Protein AF-A0A3D3FDH7-F1 (afdb_monomer_lite)

Sequence (112 aa):
YLWKNFKALFSSLFTLTNFHHVYFWIFLVIAVSISSHIALSSKDLEGMWDGFLVAFLAVFAIHFLVYEFGNHGIPEIMFYLQYGSFWILYLLSVSIMLSVIAWLISFVLSIF

Secondary structure (DSSP, 8-state):
-HHHHHHHHHHHHS-HHHHT-HHHHHHHHHHHHHHHHT---TTTSTTHHHHHHHHHHHHHHHHHHHHHHGGGS-HHHHHHHHHHHHHHHHHHHHHHHHHHHHHHHHHHHHH-

Radius of gyration: 18.18 Å; chains: 1; bounding box: 38×36×52 Å

Foldseek 3Di:
DVVVVLVVVVPVLPDPVLVPDPVSVVVVVVLVVVLVVPPQDPVSVVCVVVVVVVVVVVLVVVVVCCVVCVVPDDVPVNVVNVVVVVVVVVNVSSSVVVVVVVVVVVVVVVVD

Structure (mmCIF, N/CA/C/O backbone):
data_AF-A0A3D3FDH7-F1
#
_entry.id   AF-A0A3D3FDH7-F1
#
loop_
_atom_site.group_PDB
_atom_site.id
_atom_site.type_symbol
_atom_site.label_atom_id
_atom_site.label_alt_id
_atom_site.label_comp_id
_atom_site.label_asym_id
_atom_site.label_entity_id
_atom_site.label_seq_id
_atom_site.pdbx_PDB_ins_code
_atom_site.Cartn_x
_atom_site.Cartn_y
_atom_site.Cartn_z
_atom_site.occupancy
_atom_site.B_iso_or_equiv
_atom_site.auth_seq_id
_atom_site.auth_comp_id
_atom_site.auth_asym_id
_atom_site.auth_atom_id
_atom_site.pdbx_PDB_model_num
ATOM 1 N N . TYR A 1 1 ? -3.806 -14.247 -8.906 1.00 59.47 1 TYR A N 1
ATOM 2 C CA . TYR A 1 1 ? -2.367 -14.110 -8.589 1.00 59.47 1 TYR A CA 1
ATOM 3 C C . TYR A 1 1 ? -2.159 -13.276 -7.323 1.00 59.47 1 TYR A C 1
ATOM 5 O O . TYR A 1 1 ? -1.634 -13.795 -6.349 1.00 59.47 1 TYR A O 1
ATOM 13 N N . LEU A 1 2 ? -2.699 -12.052 -7.281 1.00 52.75 2 LEU A N 1
ATOM 14 C CA . LEU A 1 2 ? -2.667 -11.129 -6.132 1.00 52.75 2 LEU A CA 1
ATOM 15 C C . LEU A 1 2 ? -3.035 -11.746 -4.774 1.00 52.75 2 LEU A C 1
ATOM 17 O O . LEU A 1 2 ? -2.253 -11.650 -3.838 1.00 52.75 2 LEU A O 1
ATOM 21 N N . TRP A 1 3 ? -4.168 -12.447 -4.676 1.00 61.16 3 TRP A N 1
ATOM 22 C CA . TRP A 1 3 ? -4.614 -13.044 -3.408 1.00 61.16 3 TRP A CA 1
ATOM 23 C C . TRP A 1 3 ? -3.625 -14.064 -2.822 1.00 61.16 3 TRP A C 1
ATOM 25 O O . TRP A 1 3 ? -3.446 -14.144 -1.609 1.00 61.16 3 TRP A O 1
ATOM 35 N N . LYS A 1 4 ? -2.942 -14.832 -3.682 1.00 74.62 4 LYS A N 1
ATOM 36 C CA . LYS A 1 4 ? -1.919 -15.790 -3.240 1.00 74.62 4 LYS A CA 1
ATOM 37 C C . LYS A 1 4 ? -0.694 -15.068 -2.684 1.00 74.62 4 LYS A C 1
ATOM 39 O O . LYS A 1 4 ? -0.213 -15.456 -1.627 1.00 74.62 4 LYS A O 1
ATOM 44 N N . ASN A 1 5 ? -0.246 -14.009 -3.357 1.00 76.56 5 ASN A N 1
ATOM 45 C CA . ASN A 1 5 ? 0.881 -13.198 -2.896 1.00 76.56 5 ASN A CA 1
ATOM 46 C C . ASN A 1 5 ? 0.547 -12.489 -1.580 1.00 76.56 5 ASN A C 1
ATOM 48 O O . ASN A 1 5 ? 1.344 -12.511 -0.653 1.00 76.56 5 ASN A O 1
ATOM 52 N N . PHE A 1 6 ? -0.669 -11.958 -1.458 1.00 72.56 6 PHE A N 1
ATOM 53 C CA . PHE A 1 6 ? -1.146 -11.335 -0.228 1.00 72.56 6 PHE A CA 1
ATOM 54 C C . PHE A 1 6 ? -1.165 -12.318 0.949 1.00 72.56 6 PHE A C 1
ATOM 56 O O . PHE A 1 6 ? -0.604 -12.045 2.007 1.00 72.56 6 PHE A O 1
ATOM 63 N N . LYS A 1 7 ? -1.750 -13.506 0.746 1.00 79.06 7 LYS A N 1
ATOM 64 C CA . LYS A 1 7 ? -1.781 -14.558 1.768 1.00 79.06 7 LYS A CA 1
ATOM 65 C C . LYS A 1 7 ? -0.372 -15.010 2.159 1.00 79.06 7 LYS A C 1
ATOM 67 O O . LYS A 1 7 ? -0.118 -15.204 3.344 1.00 79.06 7 LYS A O 1
ATOM 72 N N . ALA A 1 8 ? 0.527 -15.153 1.183 1.00 81.00 8 ALA A N 1
ATOM 73 C CA . ALA A 1 8 ? 1.918 -15.522 1.425 1.00 81.00 8 ALA A CA 1
ATOM 74 C C . ALA A 1 8 ? 2.621 -14.485 2.313 1.00 81.00 8 ALA A C 1
ATOM 76 O O . ALA A 1 8 ? 3.183 -14.864 3.337 1.00 81.00 8 ALA A O 1
ATOM 77 N N . LEU A 1 9 ? 2.492 -13.193 1.993 1.00 78.31 9 LEU A N 1
ATOM 78 C CA . LEU A 1 9 ? 3.082 -12.101 2.772 1.00 78.31 9 LEU A CA 1
ATOM 79 C C . LEU A 1 9 ? 2.531 -12.023 4.192 1.00 78.31 9 LEU A C 1
ATOM 81 O O . LEU A 1 9 ? 3.297 -11.908 5.148 1.00 78.31 9 LEU A O 1
ATOM 85 N N . PHE A 1 10 ? 1.211 -12.139 4.346 1.00 82.00 10 PHE A N 1
ATOM 86 C CA . PHE A 1 10 ? 0.585 -12.135 5.664 1.00 82.00 10 PHE A CA 1
ATOM 87 C C . PHE A 1 10 ? 1.109 -13.292 6.519 1.00 82.00 10 PHE A C 1
ATOM 89 O O . PHE A 1 10 ? 1.534 -13.094 7.656 1.00 82.00 10 PHE A O 1
ATOM 96 N N . SER A 1 11 ? 1.150 -14.496 5.941 1.00 83.50 11 SER A N 1
ATOM 97 C CA . SER A 1 11 ? 1.635 -15.688 6.635 1.00 83.50 11 SER A CA 1
ATOM 98 C C . SER A 1 11 ? 3.130 -15.644 6.953 1.00 83.50 11 SER A C 1
ATOM 100 O O . SER A 1 11 ? 3.536 -16.218 7.956 1.00 83.50 11 SER A O 1
ATOM 102 N N . SER A 1 12 ? 3.946 -14.959 6.143 1.00 86.50 12 SER A N 1
ATOM 103 C CA . SER A 1 12 ? 5.383 -14.821 6.395 1.00 86.50 12 SER A CA 1
ATOM 104 C C . SER A 1 12 ? 5.708 -13.725 7.409 1.00 86.50 12 SER A C 1
ATOM 106 O O . SER A 1 12 ? 6.697 -13.838 8.128 1.00 86.50 12 SER A O 1
ATOM 108 N N . LEU A 1 13 ? 4.897 -12.662 7.476 1.00 84.31 13 LEU A N 1
ATOM 109 C CA . LEU A 1 13 ? 5.088 -11.552 8.412 1.00 84.31 13 LEU A CA 1
ATOM 110 C C . LEU A 1 13 ? 4.576 -11.901 9.811 1.00 84.31 13 LEU A C 1
ATOM 112 O O . LEU A 1 13 ? 5.316 -11.750 10.781 1.00 84.31 13 LEU A O 1
ATOM 116 N N . PHE A 1 14 ? 3.356 -12.427 9.924 1.00 87.44 14 PHE A N 1
ATOM 117 C CA . PHE A 1 14 ? 2.716 -12.736 11.206 1.00 87.44 14 PHE A CA 1
ATOM 118 C C . PHE A 1 14 ? 2.995 -14.177 11.656 1.00 87.44 14 PHE A C 1
ATOM 120 O O . PHE A 1 14 ? 2.083 -14.979 11.850 1.00 87.44 14 PHE A O 1
ATOM 127 N N . THR A 1 15 ? 4.275 -14.513 11.828 1.00 91.25 15 THR A N 1
ATOM 128 C CA . THR A 1 15 ? 4.707 -15.800 12.395 1.00 91.25 15 THR A CA 1
ATOM 129 C C . THR A 1 15 ? 5.032 -15.663 13.879 1.00 91.25 15 THR A C 1
ATOM 131 O O . THR A 1 15 ? 5.545 -14.632 14.312 1.00 91.25 15 THR A O 1
ATOM 134 N N . LEU A 1 16 ? 4.801 -16.722 14.666 1.00 88.88 16 LEU A N 1
ATOM 135 C CA . LEU A 1 16 ? 5.158 -16.762 16.096 1.00 88.88 16 LEU A CA 1
ATOM 136 C C . LEU A 1 16 ? 6.635 -16.417 16.341 1.00 88.88 16 LEU A C 1
ATOM 138 O O . LEU A 1 16 ? 6.958 -15.761 17.329 1.00 88.88 16 LEU A O 1
ATOM 142 N N . THR A 1 17 ? 7.520 -16.808 15.423 1.00 90.31 17 THR A N 1
ATOM 143 C CA . THR A 1 17 ? 8.948 -16.473 15.465 1.00 90.31 17 THR A CA 1
ATOM 144 C C . THR A 1 17 ? 9.184 -14.967 15.342 1.00 90.31 17 THR A C 1
ATOM 146 O O . THR A 1 17 ? 9.938 -14.405 16.132 1.00 90.31 17 THR A O 1
ATOM 149 N N . ASN A 1 18 ? 8.498 -14.290 14.415 1.00 88.69 18 ASN A N 1
ATOM 150 C CA . ASN A 1 18 ? 8.619 -12.840 14.251 1.00 88.69 18 ASN A CA 1
ATOM 151 C C . ASN A 1 18 ? 8.063 -12.075 15.459 1.00 88.69 18 ASN A C 1
ATOM 153 O O . ASN A 1 18 ? 8.668 -11.089 15.864 1.00 88.69 18 ASN A O 1
ATOM 157 N N . PHE A 1 19 ? 6.990 -12.554 16.101 1.00 89.06 19 PHE A N 1
ATOM 158 C CA . PHE A 1 19 ? 6.440 -11.925 17.314 1.00 89.06 19 PHE A CA 1
ATOM 159 C C . PHE A 1 19 ? 7.443 -11.836 18.478 1.00 89.06 19 PHE A C 1
ATOM 161 O O . PHE A 1 19 ? 7.355 -10.913 19.289 1.00 89.06 19 PHE A O 1
ATOM 168 N N . HIS A 1 20 ? 8.407 -12.758 18.557 1.00 90.94 20 HIS A N 1
ATOM 169 C CA . HIS A 1 20 ? 9.449 -12.750 19.591 1.00 90.94 20 HIS A CA 1
ATOM 170 C C . HIS A 1 20 ? 10.648 -11.854 19.236 1.00 90.94 20 HIS A C 1
ATOM 172 O O . HIS A 1 20 ? 11.499 -11.599 20.088 1.00 90.94 20 HIS A O 1
ATOM 178 N N . HIS A 1 21 ? 10.732 -11.351 18.001 1.00 91.56 21 HIS A N 1
ATOM 179 C CA . HIS A 1 21 ? 11.815 -10.477 17.563 1.00 91.56 21 HIS A CA 1
ATOM 180 C C . HIS A 1 21 ? 11.448 -8.995 17.708 1.00 91.56 21 HIS A C 1
ATOM 182 O O . HIS A 1 21 ? 10.471 -8.516 17.139 1.00 91.56 21 HIS A O 1
ATOM 188 N N . VAL A 1 22 ? 12.306 -8.220 18.382 1.00 88.50 22 VAL A N 1
ATOM 189 C CA . VAL A 1 22 ? 12.170 -6.752 18.516 1.00 88.50 22 VAL A CA 1
ATOM 190 C C . VAL A 1 22 ? 12.040 -6.043 17.161 1.00 88.50 22 VAL A C 1
ATOM 192 O O . VAL A 1 22 ? 11.274 -5.090 17.038 1.00 88.50 22 VAL A O 1
ATOM 195 N N . TYR A 1 23 ? 12.727 -6.529 16.122 1.00 86.25 23 TYR A N 1
ATOM 196 C CA . TYR A 1 23 ? 12.654 -5.947 14.778 1.00 86.25 23 TYR A CA 1
ATOM 197 C C . TYR A 1 23 ? 11.249 -5.989 14.167 1.00 86.25 23 TYR A C 1
ATOM 199 O O . TYR A 1 23 ? 10.891 -5.070 13.435 1.00 86.25 23 TYR A O 1
ATOM 207 N N . PHE A 1 24 ? 10.435 -6.999 14.491 1.00 88.00 24 PHE A N 1
ATOM 208 C CA . PHE A 1 24 ? 9.045 -7.070 14.035 1.00 88.00 24 PHE A CA 1
ATOM 209 C C . PHE A 1 24 ? 8.206 -5.942 14.638 1.00 88.00 24 PHE A C 1
ATOM 211 O O . PHE A 1 24 ? 7.451 -5.286 13.926 1.00 88.00 24 PHE A O 1
ATOM 218 N N . TRP A 1 25 ? 8.383 -5.667 15.931 1.00 86.12 25 TRP A N 1
ATOM 219 C CA . TRP A 1 25 ? 7.678 -4.586 16.616 1.00 86.12 25 TRP A CA 1
ATOM 220 C C . TRP A 1 25 ? 8.119 -3.211 16.124 1.00 86.12 25 TRP A C 1
ATOM 222 O O . TRP A 1 25 ? 7.271 -2.356 15.892 1.00 86.12 25 TRP A O 1
ATOM 232 N N . ILE A 1 26 ? 9.420 -3.014 15.887 1.00 82.19 26 ILE A N 1
ATOM 233 C CA . ILE A 1 26 ? 9.939 -1.785 15.268 1.00 82.19 26 ILE A 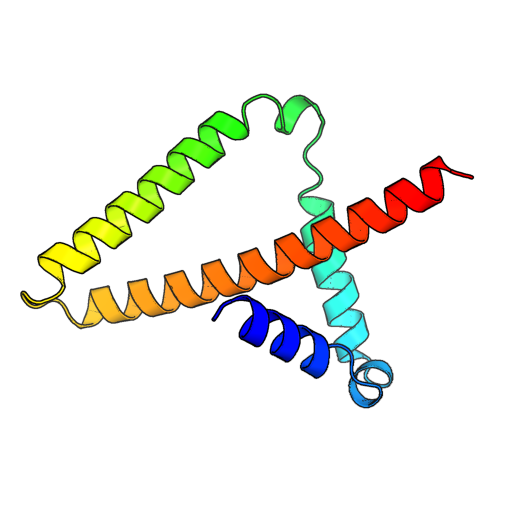CA 1
ATOM 234 C C . ILE A 1 26 ? 9.334 -1.600 13.873 1.00 82.19 26 ILE A C 1
ATOM 236 O O . ILE A 1 26 ? 8.827 -0.524 13.566 1.00 82.19 26 ILE A O 1
ATOM 240 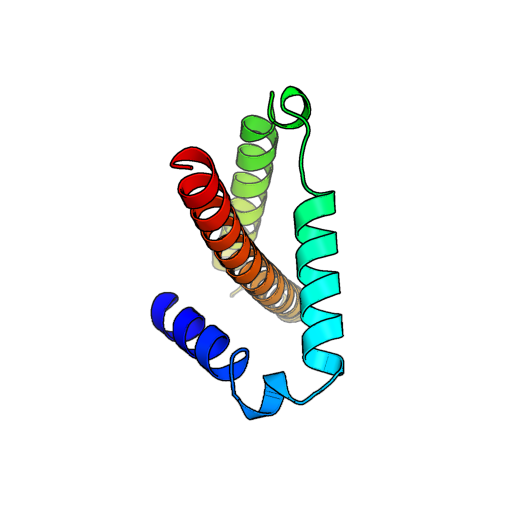N N . PHE A 1 27 ? 9.335 -2.650 13.047 1.00 85.44 27 PHE A N 1
ATOM 241 C CA . PHE A 1 27 ? 8.695 -2.634 11.733 1.00 85.44 27 PHE A CA 1
ATOM 242 C C . PHE A 1 27 ? 7.211 -2.267 11.831 1.00 85.44 27 PHE A C 1
ATOM 244 O O . PHE A 1 27 ? 6.755 -1.399 11.094 1.00 85.44 27 PHE A O 1
ATOM 251 N N . LEU A 1 28 ? 6.469 -2.885 12.753 1.00 82.38 28 LEU A N 1
ATOM 252 C CA . LEU A 1 28 ? 5.036 -2.659 12.923 1.00 82.38 28 LEU A CA 1
ATOM 253 C C . LEU A 1 28 ? 4.754 -1.222 13.373 1.00 82.38 28 LEU A C 1
ATOM 255 O O . LEU A 1 28 ? 3.894 -0.567 12.789 1.00 82.38 28 LEU A O 1
ATOM 259 N N . VAL A 1 29 ? 5.512 -0.703 14.344 1.00 78.06 29 VAL A N 1
ATOM 260 C CA . VAL A 1 29 ? 5.404 0.692 14.795 1.00 78.06 29 VAL A CA 1
ATOM 261 C C . VAL A 1 29 ? 5.697 1.649 13.648 1.00 78.06 29 VAL A C 1
ATOM 263 O O . VAL A 1 29 ? 4.893 2.535 13.406 1.00 78.06 29 VAL A O 1
ATOM 266 N N . ILE A 1 30 ? 6.779 1.450 12.892 1.00 73.56 30 ILE A N 1
ATOM 267 C CA . ILE A 1 30 ? 7.115 2.304 11.743 1.00 73.56 30 ILE A CA 1
ATOM 268 C C . ILE A 1 30 ? 6.029 2.225 10.664 1.00 73.56 30 ILE A C 1
ATOM 270 O O . ILE A 1 30 ? 5.618 3.255 10.138 1.00 73.56 30 ILE A O 1
ATOM 274 N N . ALA A 1 31 ? 5.533 1.027 10.351 1.00 78.50 31 ALA A N 1
ATOM 275 C CA . ALA A 1 31 ? 4.481 0.830 9.359 1.00 78.50 31 ALA A CA 1
ATOM 276 C C . ALA A 1 31 ? 3.184 1.548 9.762 1.00 78.50 31 ALA A C 1
ATOM 278 O O . ALA A 1 31 ? 2.580 2.234 8.938 1.00 78.50 31 ALA A O 1
ATOM 279 N N . VAL A 1 32 ? 2.793 1.453 11.037 1.00 71.19 32 VAL A N 1
ATOM 280 C CA . VAL A 1 32 ? 1.647 2.189 11.586 1.00 71.19 32 VAL A CA 1
ATOM 281 C C . VAL A 1 32 ? 1.927 3.686 11.609 1.00 71.19 32 VAL A C 1
ATOM 283 O O . VAL A 1 32 ? 1.074 4.449 11.188 1.00 71.19 32 VAL A O 1
ATOM 286 N N . SER A 1 33 ? 3.108 4.136 12.036 1.00 69.19 33 SER A N 1
ATOM 287 C CA . SER A 1 33 ? 3.469 5.556 12.054 1.00 69.19 33 SER A CA 1
ATOM 288 C C . SER A 1 33 ? 3.422 6.169 10.661 1.00 69.19 33 SER A C 1
ATOM 290 O O . SER A 1 33 ? 2.829 7.226 10.506 1.00 69.19 33 SER A O 1
ATOM 292 N N . ILE A 1 34 ? 3.970 5.509 9.639 1.00 71.00 34 ILE A N 1
ATOM 293 C CA . ILE A 1 34 ? 3.898 5.980 8.249 1.00 71.00 34 ILE A CA 1
ATOM 294 C C . ILE A 1 34 ? 2.444 5.982 7.767 1.00 71.00 34 ILE A C 1
ATOM 296 O O . ILE A 1 34 ? 1.996 6.967 7.187 1.00 71.00 34 ILE A O 1
ATOM 300 N N . SER A 1 35 ? 1.682 4.922 8.054 1.00 67.62 35 SER A N 1
ATOM 301 C CA . SER A 1 35 ? 0.263 4.845 7.691 1.00 67.62 35 SER A CA 1
ATOM 302 C C . SER A 1 35 ? -0.577 5.934 8.369 1.00 67.62 35 SER A C 1
ATOM 304 O O . SER A 1 35 ? -1.476 6.484 7.744 1.00 67.62 35 SER A O 1
ATOM 306 N N . SER A 1 36 ? -0.288 6.253 9.630 1.00 62.62 36 SER A N 1
ATOM 307 C CA . SER A 1 36 ? -0.996 7.256 10.430 1.00 62.62 36 SER A CA 1
ATOM 308 C C . SER A 1 36 ? -0.540 8.680 10.124 1.00 62.62 36 SER A C 1
ATOM 310 O O . SER A 1 36 ? -1.330 9.604 10.247 1.00 62.62 36 SER A O 1
ATOM 312 N N . HIS A 1 37 ? 0.707 8.892 9.697 1.00 65.31 37 HIS A N 1
ATOM 313 C CA . HIS A 1 37 ? 1.181 10.208 9.253 1.00 65.31 37 HIS A CA 1
ATOM 314 C C . HIS A 1 37 ? 0.589 10.605 7.884 1.00 65.31 37 HIS A C 1
ATOM 316 O O . HIS A 1 37 ? 0.649 11.773 7.505 1.00 65.31 37 HIS A O 1
ATOM 322 N N . ILE A 1 38 ? -0.017 9.640 7.178 1.00 57.94 38 ILE A N 1
ATOM 323 C CA . ILE A 1 38 ? -0.881 9.817 5.998 1.00 57.94 38 ILE A CA 1
ATOM 324 C C . ILE A 1 38 ? -2.369 9.872 6.424 1.00 57.94 38 ILE A C 1
ATOM 326 O O . ILE A 1 38 ? -3.268 9.702 5.605 1.00 57.94 38 ILE A O 1
ATOM 330 N N . ALA A 1 39 ? -2.678 10.120 7.704 1.00 54.75 39 ALA A N 1
ATOM 331 C CA . ALA A 1 39 ? -4.029 10.497 8.117 1.00 54.75 39 ALA A CA 1
ATOM 332 C C . ALA A 1 39 ? -4.324 11.906 7.586 1.00 54.75 39 ALA A C 1
ATOM 334 O O . ALA A 1 39 ? -4.152 12.906 8.280 1.00 54.75 39 ALA A O 1
ATOM 335 N N . LEU A 1 40 ? -4.713 11.964 6.313 1.00 56.69 40 LEU A N 1
ATOM 336 C CA . LEU A 1 40 ? -5.203 13.164 5.658 1.00 56.69 40 LEU A CA 1
ATOM 337 C C . LEU A 1 40 ? -6.357 13.728 6.495 1.00 56.69 40 LEU A C 1
ATOM 339 O O . LEU A 1 40 ? -7.301 13.008 6.832 1.00 56.69 40 LEU A O 1
ATOM 343 N N . SER A 1 41 ? -6.282 15.018 6.826 1.00 62.34 41 SER A N 1
ATOM 344 C CA . SER A 1 41 ? -7.421 15.749 7.375 1.00 62.34 41 SER A CA 1
ATOM 345 C C . SER A 1 41 ? -8.619 15.575 6.443 1.00 62.34 41 SER A C 1
ATOM 347 O O . SER A 1 41 ? -8.454 15.411 5.233 1.00 62.34 41 SER A O 1
ATOM 349 N N . SER A 1 42 ? -9.844 15.677 6.955 1.00 59.72 42 SER A N 1
ATOM 350 C CA . SER A 1 42 ? -11.049 15.655 6.113 1.00 59.72 42 SER A CA 1
ATOM 351 C C . SER A 1 42 ? -10.977 16.670 4.959 1.00 59.72 42 SER A C 1
ATOM 353 O O . SER A 1 42 ? -11.548 16.427 3.903 1.00 59.72 42 SER A O 1
ATOM 355 N N . LYS A 1 43 ? -10.229 17.771 5.144 1.00 64.62 43 LYS A N 1
ATOM 356 C CA . LYS A 1 43 ? -9.937 18.765 4.100 1.00 64.62 43 LYS A CA 1
ATOM 357 C C . LYS A 1 43 ? -8.871 18.332 3.092 1.00 64.62 43 LYS A C 1
ATOM 359 O O . LYS A 1 43 ? -8.929 18.763 1.952 1.00 64.62 43 LYS A O 1
ATOM 364 N N . ASP A 1 44 ? -7.923 17.488 3.487 1.00 63.09 44 ASP A N 1
ATOM 365 C CA . ASP A 1 44 ? -6.898 16.960 2.578 1.00 63.09 44 ASP A CA 1
ATOM 366 C C . ASP A 1 44 ? -7.477 15.853 1.677 1.00 63.09 44 ASP A C 1
ATOM 368 O O . ASP A 1 44 ? -6.998 15.626 0.568 1.00 63.09 44 ASP A O 1
ATOM 372 N N . LEU A 1 45 ? -8.535 15.167 2.134 1.00 65.56 45 LEU A N 1
ATOM 373 C CA . LEU A 1 45 ? -9.321 14.226 1.325 1.00 65.56 45 LEU A CA 1
ATOM 374 C C . LEU A 1 45 ? -10.201 14.935 0.281 1.00 65.56 45 LEU A C 1
ATOM 376 O O . LEU A 1 45 ? -10.576 14.327 -0.727 1.00 65.56 45 LEU A O 1
ATOM 380 N N . GLU A 1 46 ? -10.523 16.210 0.505 1.00 63.62 46 GLU A N 1
ATOM 381 C CA . GLU A 1 46 ? -11.296 17.049 -0.409 1.00 63.62 46 GLU A CA 1
ATOM 382 C C . GLU A 1 46 ? -10.430 17.370 -1.643 1.00 63.62 46 GLU A C 1
ATOM 384 O O . GLU A 1 46 ? -9.520 18.192 -1.600 1.00 63.62 46 GLU A O 1
ATOM 389 N N . GLY A 1 47 ? -10.661 16.651 -2.747 1.00 68.50 47 GLY A N 1
ATOM 390 C CA . GLY A 1 47 ? -9.852 16.746 -3.974 1.00 68.50 47 GLY A CA 1
ATOM 391 C C . GLY A 1 47 ? -8.784 15.654 -4.137 1.00 68.50 47 GLY A C 1
ATOM 392 O O . GLY A 1 47 ? -8.147 15.571 -5.187 1.00 68.50 47 GLY A O 1
ATOM 393 N N . MET A 1 48 ? -8.632 14.742 -3.165 1.00 72.69 48 MET A N 1
ATOM 394 C CA . MET A 1 48 ? -7.737 13.579 -3.298 1.00 72.69 48 MET A CA 1
ATOM 395 C C . MET A 1 48 ? -8.106 12.713 -4.512 1.00 72.69 48 MET A C 1
ATOM 397 O O . MET A 1 48 ? -7.222 12.159 -5.162 1.00 72.69 48 MET A O 1
ATOM 401 N N . TRP A 1 49 ? -9.396 12.606 -4.842 1.00 69.88 49 TRP A N 1
ATOM 402 C CA . TRP A 1 49 ? -9.870 11.827 -5.988 1.00 69.88 49 TRP A CA 1
ATOM 403 C C . TRP A 1 49 ? -9.308 12.318 -7.321 1.00 69.88 49 TRP A C 1
ATOM 405 O O . TRP A 1 49 ? -8.964 11.485 -8.158 1.00 69.88 49 TRP A O 1
ATOM 415 N N . ASP A 1 50 ? -9.134 13.629 -7.493 1.00 73.81 50 ASP A N 1
ATOM 416 C CA . ASP A 1 50 ? -8.558 14.195 -8.714 1.00 73.81 50 ASP A CA 1
ATOM 417 C C . ASP A 1 50 ? -7.067 13.856 -8.810 1.00 73.81 50 ASP A C 1
ATOM 419 O O . ASP A 1 50 ? -6.594 13.384 -9.844 1.00 73.81 50 ASP A O 1
ATOM 423 N N . GLY A 1 51 ? -6.329 13.996 -7.702 1.00 73.50 51 GLY A N 1
ATOM 424 C CA . GLY A 1 51 ? -4.919 13.606 -7.625 1.00 73.50 51 GLY A CA 1
ATOM 425 C C . GLY A 1 51 ? -4.704 12.102 -7.823 1.00 73.50 51 GLY A C 1
ATOM 426 O O . GLY A 1 51 ? -3.805 11.690 -8.557 1.00 73.50 51 GLY A O 1
ATOM 427 N N . PHE A 1 52 ? -5.564 11.275 -7.224 1.00 74.44 52 PHE A N 1
ATOM 428 C CA . PHE A 1 52 ? -5.567 9.825 -7.402 1.00 74.44 52 PHE A CA 1
ATOM 429 C C . PHE A 1 52 ? -5.839 9.446 -8.858 1.00 74.44 52 PHE A C 1
ATOM 431 O O . PHE A 1 52 ? -5.119 8.619 -9.415 1.00 74.44 52 PHE A O 1
ATOM 438 N N . LEU A 1 53 ? -6.834 10.069 -9.495 1.00 75.62 53 LEU A N 1
ATOM 439 C CA . LEU A 1 53 ? -7.192 9.800 -10.884 1.00 75.62 53 LEU A CA 1
ATOM 440 C C . LEU A 1 53 ? -6.063 10.203 -11.841 1.00 75.62 53 LEU A C 1
ATOM 442 O O . LEU A 1 53 ? -5.716 9.430 -12.733 1.00 75.62 53 LEU A O 1
ATOM 446 N N . VAL A 1 54 ? -5.419 11.352 -11.616 1.00 81.69 54 VAL A N 1
ATOM 447 C CA . VAL A 1 54 ? -4.246 11.790 -12.389 1.00 81.69 54 VAL A CA 1
ATOM 448 C C . VAL A 1 54 ? -3.067 10.831 -12.209 1.00 81.69 54 VAL A C 1
ATOM 450 O O . VAL A 1 54 ? -2.465 10.412 -13.198 1.00 81.69 54 VAL A O 1
ATOM 453 N N . ALA A 1 55 ? -2.751 10.434 -10.973 1.00 73.50 55 ALA A N 1
ATOM 454 C CA . ALA A 1 55 ? -1.667 9.492 -10.697 1.00 73.50 55 ALA A CA 1
ATOM 455 C C . ALA A 1 55 ? -1.938 8.109 -11.313 1.00 73.50 55 ALA A C 1
ATOM 457 O O . ALA A 1 55 ? -1.046 7.509 -11.914 1.00 73.50 55 ALA A O 1
ATOM 458 N N . PHE A 1 56 ? -3.178 7.625 -11.218 1.00 77.69 56 PHE A N 1
ATOM 459 C CA . PHE A 1 56 ? -3.606 6.364 -11.816 1.00 77.69 56 PHE A CA 1
ATOM 460 C C . PHE A 1 56 ? -3.466 6.390 -13.343 1.00 77.69 56 PHE A C 1
ATOM 462 O O . PHE A 1 56 ? -2.858 5.487 -13.919 1.00 77.69 56 PHE A O 1
ATOM 469 N N . LEU A 1 57 ? -3.956 7.449 -13.998 1.00 82.69 57 LEU A N 1
ATOM 470 C CA . LEU A 1 57 ? -3.829 7.626 -15.446 1.00 82.69 57 LEU A CA 1
ATOM 471 C C . LEU A 1 57 ? -2.366 7.740 -15.889 1.00 82.69 57 LEU A C 1
ATOM 473 O O . LEU A 1 57 ? -1.995 7.145 -16.897 1.00 82.69 57 LEU A O 1
ATOM 477 N N . ALA A 1 58 ? -1.520 8.441 -15.130 1.00 77.69 58 ALA A N 1
ATOM 478 C CA . ALA A 1 58 ? -0.096 8.562 -15.431 1.00 77.69 58 ALA A CA 1
ATOM 479 C C . ALA A 1 58 ? 0.626 7.204 -15.362 1.00 77.69 58 ALA A C 1
ATOM 481 O O . ALA A 1 58 ? 1.355 6.843 -16.286 1.00 77.69 58 ALA A O 1
ATOM 482 N N . VAL A 1 59 ? 0.386 6.413 -14.310 1.00 74.12 59 VAL A N 1
ATOM 483 C CA . VAL A 1 59 ? 0.965 5.064 -14.171 1.00 74.12 59 VAL A CA 1
ATOM 484 C C . VAL A 1 59 ? 0.479 4.134 -15.281 1.00 74.12 59 VAL A C 1
ATOM 486 O O . VAL A 1 59 ? 1.272 3.351 -15.813 1.00 74.12 59 VAL A O 1
ATOM 489 N N . PHE A 1 60 ? -0.801 4.226 -15.647 1.00 77.56 60 PHE A N 1
ATOM 490 C CA . PHE A 1 60 ? -1.381 3.439 -16.731 1.00 77.56 60 PHE A CA 1
ATOM 491 C C . PHE A 1 60 ? -0.790 3.825 -18.091 1.00 77.56 60 PHE A C 1
ATOM 493 O O . PHE A 1 60 ? -0.413 2.947 -18.863 1.00 77.56 60 PHE A O 1
ATOM 500 N N . ALA A 1 61 ? -0.626 5.123 -18.360 1.00 80.00 61 ALA A N 1
ATOM 501 C CA . ALA A 1 61 ? 0.009 5.620 -19.576 1.00 80.00 61 ALA A CA 1
ATOM 502 C C . ALA A 1 61 ? 1.468 5.151 -19.688 1.00 80.00 61 ALA A C 1
ATOM 504 O O . ALA A 1 61 ? 1.874 4.666 -20.739 1.00 80.00 61 ALA A O 1
ATOM 505 N N . ILE A 1 62 ? 2.241 5.212 -18.598 1.00 75.25 62 ILE A N 1
ATOM 506 C CA . ILE A 1 62 ? 3.621 4.704 -18.567 1.00 75.25 62 ILE A CA 1
ATOM 507 C C . ILE A 1 62 ? 3.650 3.198 -18.857 1.00 75.25 62 ILE A C 1
ATOM 509 O O . ILE A 1 62 ? 4.446 2.757 -19.681 1.00 75.25 62 ILE A O 1
ATOM 513 N N . HIS A 1 63 ? 2.768 2.406 -18.238 1.00 73.44 63 HIS A N 1
ATOM 514 C CA . HIS A 1 63 ? 2.690 0.964 -18.506 1.00 73.44 63 HIS A CA 1
ATOM 515 C C . HIS A 1 63 ? 2.290 0.649 -19.946 1.00 73.44 63 HIS A C 1
ATOM 517 O O . HIS A 1 63 ? 2.836 -0.278 -20.539 1.00 73.44 63 HIS A O 1
ATOM 523 N N . PHE A 1 64 ? 1.362 1.415 -20.516 1.00 79.31 64 PHE A N 1
ATOM 524 C CA . PHE A 1 64 ? 0.951 1.264 -21.906 1.00 79.31 64 PHE A CA 1
ATOM 525 C C . PHE A 1 64 ? 2.114 1.552 -22.864 1.00 79.31 64 PHE A C 1
ATOM 527 O O . PHE A 1 64 ? 2.393 0.751 -23.752 1.00 79.31 64 PHE A O 1
ATOM 534 N N . LEU A 1 65 ? 2.863 2.635 -22.631 1.00 76.00 65 LEU A N 1
ATOM 535 C CA . LEU A 1 65 ? 4.061 2.953 -23.413 1.00 76.00 65 LEU A CA 1
ATOM 536 C C . LEU A 1 65 ? 5.138 1.864 -23.280 1.00 76.00 65 LEU A C 1
ATOM 538 O O . LEU A 1 65 ? 5.747 1.472 -24.269 1.00 76.00 65 LEU A O 1
ATOM 542 N N . VAL A 1 66 ? 5.346 1.331 -22.077 1.00 71.12 66 VAL A N 1
ATOM 543 C CA . VAL A 1 66 ? 6.264 0.206 -21.833 1.00 71.12 66 VAL A CA 1
ATOM 544 C C . VAL A 1 66 ? 5.827 -1.056 -22.580 1.00 71.12 66 VAL A C 1
ATOM 546 O O . VAL A 1 66 ? 6.672 -1.748 -23.137 1.00 71.12 66 VAL A O 1
ATOM 549 N N . TYR A 1 67 ? 4.531 -1.363 -22.618 1.00 72.62 67 TYR A N 1
ATOM 550 C CA . TYR A 1 67 ? 4.012 -2.543 -23.310 1.00 72.62 67 TYR A CA 1
ATOM 551 C C . TYR A 1 67 ? 4.165 -2.436 -24.835 1.00 72.62 67 TYR A C 1
ATOM 553 O O . TYR A 1 67 ? 4.678 -3.359 -25.464 1.00 72.62 67 TYR A O 1
ATOM 561 N N . GLU A 1 68 ? 3.784 -1.297 -25.416 1.00 74.31 68 GLU A N 1
ATOM 562 C CA . GLU A 1 68 ? 3.814 -1.084 -26.870 1.00 74.31 68 GLU A CA 1
ATOM 563 C C . GLU A 1 68 ? 5.242 -0.891 -27.412 1.00 74.31 68 GLU A C 1
ATOM 565 O O . GLU A 1 68 ? 5.606 -1.429 -28.460 1.00 74.31 68 GLU A O 1
ATOM 570 N N . PHE A 1 69 ? 6.096 -0.156 -26.691 1.00 68.56 69 PHE A N 1
ATOM 571 C C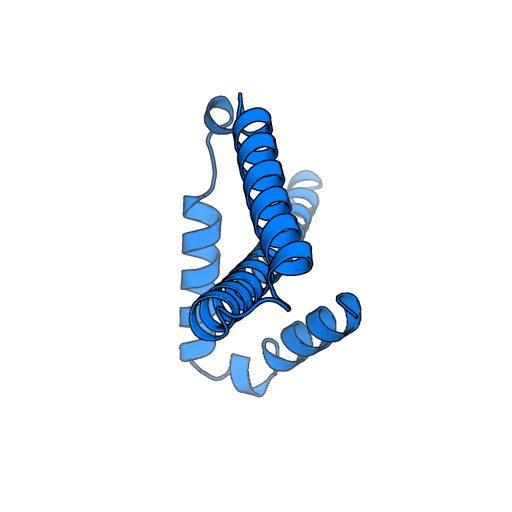A . PHE A 1 69 ? 7.455 0.172 -27.143 1.00 68.56 69 PHE A CA 1
ATOM 572 C C . PHE A 1 69 ? 8.545 -0.723 -26.531 1.00 68.56 69 PHE A C 1
ATOM 574 O O . PHE A 1 69 ? 9.691 -0.692 -26.985 1.00 68.56 69 PHE A O 1
ATOM 581 N N . GLY A 1 70 ? 8.213 -1.560 -25.543 1.00 62.28 70 GLY A N 1
ATOM 582 C CA . GLY A 1 70 ? 9.174 -2.380 -24.796 1.00 62.28 70 GLY A CA 1
ATOM 583 C C . GLY A 1 70 ? 9.920 -3.417 -25.633 1.00 62.28 70 GLY A C 1
ATOM 584 O O . GLY A 1 70 ? 11.079 -3.714 -25.348 1.00 62.28 70 GLY A O 1
ATOM 585 N N . ASN A 1 71 ? 9.307 -3.900 -26.716 1.00 59.59 71 ASN A N 1
ATOM 586 C CA . ASN A 1 71 ? 9.936 -4.847 -27.641 1.00 59.59 71 ASN A CA 1
ATOM 587 C C . ASN A 1 71 ? 10.935 -4.195 -28.620 1.00 59.59 71 ASN A C 1
ATOM 589 O O . ASN A 1 71 ? 11.658 -4.919 -29.301 1.00 59.59 71 ASN A O 1
ATOM 593 N N . HIS A 1 72 ? 11.018 -2.857 -28.684 1.00 62.69 72 HIS A N 1
ATOM 594 C CA . HIS A 1 72 ? 11.822 -2.126 -29.677 1.00 62.69 72 HIS A CA 1
ATOM 595 C C . HIS A 1 72 ? 13.123 -1.490 -29.137 1.00 62.69 72 HIS A C 1
ATOM 597 O O . HIS A 1 72 ? 13.760 -0.721 -29.853 1.00 62.69 72 HIS A O 1
ATOM 603 N N . GLY A 1 73 ? 13.592 -1.866 -27.938 1.00 55.22 73 GLY A N 1
ATOM 604 C CA . GLY A 1 73 ? 15.033 -1.782 -27.637 1.00 55.22 73 GLY A CA 1
ATOM 605 C C . GLY A 1 73 ? 15.522 -0.752 -26.614 1.00 55.22 73 GLY A C 1
ATOM 606 O O . GLY A 1 73 ? 16.577 -0.163 -26.825 1.00 55.22 73 GLY A O 1
ATOM 607 N N . ILE A 1 74 ? 14.861 -0.596 -25.460 1.00 58.84 74 ILE A N 1
ATOM 608 C CA . ILE A 1 74 ? 15.517 0.025 -24.286 1.00 58.84 74 ILE A CA 1
ATOM 609 C C . ILE A 1 74 ? 15.387 -0.881 -23.048 1.00 58.84 74 ILE A C 1
ATOM 611 O O . ILE A 1 74 ? 14.605 -0.591 -22.139 1.00 58.84 74 ILE A O 1
ATOM 615 N N . PRO A 1 75 ? 16.124 -2.008 -23.001 1.00 62.81 75 PRO A N 1
ATOM 616 C CA . PRO A 1 75 ? 15.992 -3.008 -21.938 1.00 62.81 75 PRO A CA 1
ATOM 617 C C . PRO A 1 75 ? 16.319 -2.470 -20.534 1.00 62.81 75 PRO A C 1
ATOM 619 O O . PRO A 1 75 ? 15.731 -2.924 -19.556 1.00 62.81 75 PRO A O 1
ATOM 622 N N . GLU A 1 76 ? 17.194 -1.468 -20.415 1.00 62.88 76 GLU A N 1
ATOM 623 C CA . GLU A 1 76 ? 17.612 -0.905 -19.122 1.00 62.88 76 GLU A CA 1
ATOM 624 C C . GLU A 1 76 ? 16.506 -0.072 -18.457 1.00 62.88 76 GLU A C 1
ATOM 626 O O . GLU A 1 76 ? 16.185 -0.285 -17.290 1.00 62.88 76 GLU A O 1
ATOM 631 N N . ILE A 1 77 ? 15.851 0.825 -19.203 1.00 64.00 77 ILE A N 1
ATOM 632 C CA . ILE A 1 77 ? 14.725 1.627 -18.689 1.00 64.00 77 ILE A CA 1
ATOM 633 C C . ILE A 1 77 ? 13.540 0.722 -18.331 1.00 64.00 77 ILE A C 1
ATOM 635 O O . ILE A 1 77 ? 12.901 0.917 -17.296 1.00 64.00 77 ILE A O 1
ATOM 639 N N . MET A 1 78 ? 13.291 -0.312 -19.139 1.00 61.94 78 MET A N 1
ATOM 640 C CA . MET A 1 78 ? 12.245 -1.300 -18.869 1.00 61.94 78 MET A CA 1
ATOM 641 C C . MET A 1 78 ? 12.507 -2.082 -17.579 1.00 61.94 78 MET A C 1
ATOM 643 O O . MET A 1 78 ? 11.577 -2.300 -16.802 1.00 61.94 78 MET A O 1
ATOM 647 N N . PHE A 1 79 ? 13.766 -2.434 -17.300 1.00 67.12 79 PHE A N 1
ATOM 648 C CA . PHE A 1 79 ? 14.153 -3.078 -16.046 1.00 67.12 79 PHE A CA 1
ATOM 649 C C . PHE A 1 79 ? 13.849 -2.187 -14.834 1.00 67.12 79 PHE A C 1
ATOM 651 O O . PHE A 1 79 ? 13.197 -2.642 -13.894 1.00 67.12 79 PHE A O 1
ATOM 658 N N . TYR A 1 80 ? 14.240 -0.907 -14.863 1.00 68.06 80 TYR A N 1
ATOM 659 C CA . TYR A 1 80 ? 13.974 0.019 -13.754 1.00 68.06 80 TYR A CA 1
ATOM 660 C C . TYR A 1 80 ? 12.479 0.297 -13.552 1.00 68.06 80 TYR A C 1
ATOM 662 O O . TYR A 1 80 ? 12.020 0.349 -12.410 1.00 68.06 80 TYR A O 1
ATOM 670 N N . LEU A 1 81 ? 11.701 0.421 -14.631 1.00 66.44 81 LEU A N 1
ATOM 671 C CA . LEU A 1 81 ? 10.249 0.608 -14.548 1.00 66.44 81 LEU A CA 1
ATOM 672 C C . LEU A 1 81 ? 9.536 -0.640 -14.010 1.00 66.44 81 LEU A C 1
ATOM 674 O O . LEU A 1 81 ? 8.612 -0.523 -13.202 1.00 66.44 81 LEU A O 1
ATOM 678 N N . GLN A 1 82 ? 9.983 -1.841 -14.383 1.00 65.62 82 GLN A N 1
ATOM 679 C CA . GLN A 1 82 ? 9.437 -3.093 -13.859 1.00 65.62 82 GLN A CA 1
ATOM 680 C C . GLN A 1 82 ? 9.796 -3.303 -12.380 1.00 65.62 82 GLN A C 1
ATOM 682 O O . GLN A 1 82 ? 8.956 -3.720 -11.582 1.00 65.62 82 GLN A O 1
ATOM 687 N N . TYR A 1 83 ? 11.022 -2.958 -11.983 1.00 71.50 83 TYR A N 1
ATOM 688 C CA . TYR A 1 83 ? 11.434 -3.012 -10.582 1.00 71.50 83 TYR A CA 1
ATOM 689 C C . TYR A 1 83 ? 10.665 -1.988 -9.737 1.00 71.50 83 TYR A C 1
ATOM 691 O O . TYR A 1 83 ? 10.131 -2.326 -8.683 1.00 71.50 83 TYR A O 1
ATOM 699 N N . GLY A 1 84 ?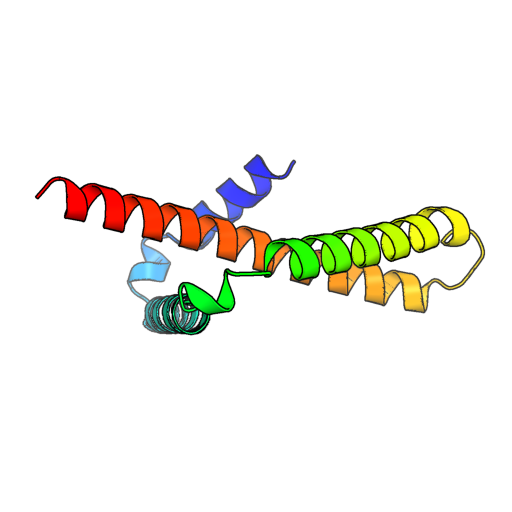 10.554 -0.746 -10.216 1.00 73.19 84 GLY A N 1
ATOM 700 C CA . GLY A 1 84 ? 9.813 0.317 -9.538 1.00 73.19 84 GLY A CA 1
ATOM 701 C C . GLY A 1 84 ? 8.328 -0.008 -9.385 1.00 73.19 84 GLY A C 1
ATOM 702 O O . GLY A 1 84 ? 7.780 0.117 -8.291 1.00 73.19 84 GLY A O 1
ATOM 703 N N . SER A 1 85 ? 7.683 -0.500 -10.446 1.00 67.25 85 SER A N 1
ATOM 704 C CA . SER A 1 85 ? 6.277 -0.922 -10.395 1.00 67.25 85 SER A CA 1
ATOM 705 C C . SER A 1 85 ? 6.049 -2.085 -9.427 1.00 67.25 85 SER A C 1
ATOM 707 O O . SER A 1 85 ? 5.060 -2.062 -8.696 1.00 67.25 85 SER A O 1
ATOM 709 N N . PHE A 1 86 ? 6.976 -3.046 -9.330 1.00 72.75 86 PHE A N 1
ATOM 710 C CA . PHE A 1 86 ? 6.911 -4.114 -8.328 1.00 72.75 86 PHE A CA 1
ATOM 711 C C . PHE A 1 86 ? 6.923 -3.566 -6.892 1.00 72.75 86 PHE A C 1
ATOM 713 O O . PHE A 1 86 ? 6.069 -3.940 -6.087 1.00 72.75 86 PHE A O 1
ATOM 720 N N . TRP A 1 87 ? 7.843 -2.649 -6.573 1.00 71.62 87 TRP A N 1
ATOM 721 C CA . TRP A 1 87 ? 7.926 -2.036 -5.242 1.00 71.62 87 TRP A CA 1
ATOM 722 C C . TRP A 1 87 ? 6.702 -1.183 -4.906 1.00 71.62 87 TRP A C 1
ATOM 724 O O . TRP A 1 87 ? 6.189 -1.267 -3.791 1.00 71.62 87 TRP A O 1
ATOM 734 N N . ILE A 1 88 ? 6.199 -0.405 -5.868 1.00 73.12 88 ILE A N 1
ATOM 735 C CA . ILE A 1 88 ? 4.981 0.399 -5.695 1.00 73.12 88 ILE A CA 1
ATOM 736 C C . ILE A 1 88 ? 3.777 -0.511 -5.434 1.00 73.12 88 ILE A C 1
ATOM 738 O O . ILE A 1 88 ? 3.000 -0.253 -4.516 1.00 73.12 88 ILE A O 1
ATOM 742 N N . LEU A 1 89 ? 3.640 -1.609 -6.185 1.00 72.50 89 LEU A N 1
ATOM 743 C CA . LEU A 1 89 ? 2.562 -2.579 -5.988 1.00 72.50 89 LEU A CA 1
ATOM 744 C C . LEU A 1 89 ? 2.666 -3.271 -4.620 1.00 72.50 89 LEU A C 1
ATOM 746 O O . LEU A 1 89 ? 1.652 -3.489 -3.954 1.00 72.50 89 LEU A O 1
ATOM 750 N N . TYR A 1 90 ? 3.890 -3.591 -4.187 1.00 71.81 90 TYR A N 1
ATOM 751 C CA . TYR A 1 90 ? 4.156 -4.161 -2.869 1.00 71.81 90 TYR A CA 1
ATOM 752 C C . TYR A 1 90 ? 3.722 -3.201 -1.759 1.00 71.81 90 TYR A C 1
ATOM 754 O O . TYR A 1 90 ? 2.935 -3.584 -0.892 1.00 71.81 90 TYR A O 1
ATOM 762 N N . LEU A 1 91 ? 4.158 -1.941 -1.826 1.00 75.25 91 LEU A N 1
ATOM 763 C CA . LEU A 1 91 ? 3.791 -0.910 -0.859 1.00 75.25 91 LEU A CA 1
ATOM 764 C C . LEU A 1 91 ? 2.272 -0.701 -0.821 1.00 75.25 91 LEU A C 1
ATOM 766 O O . LEU A 1 91 ? 1.681 -0.747 0.253 1.00 75.25 91 LEU A O 1
ATOM 770 N N . LEU A 1 92 ? 1.630 -0.583 -1.989 1.00 73.81 92 LEU A N 1
ATOM 771 C CA . LEU A 1 92 ? 0.178 -0.438 -2.107 1.00 73.81 92 LEU A CA 1
ATOM 772 C C . LEU A 1 92 ? -0.570 -1.613 -1.462 1.00 73.81 92 LEU A C 1
ATOM 774 O O . LEU A 1 92 ? -1.562 -1.407 -0.766 1.00 73.81 92 LEU A O 1
ATOM 778 N N . SER A 1 93 ? -0.087 -2.846 -1.644 1.00 70.25 93 SER A N 1
ATOM 779 C CA . SER A 1 93 ? -0.708 -4.031 -1.040 1.00 70.25 93 SER A CA 1
ATOM 780 C C . SER A 1 93 ? -0.638 -4.023 0.493 1.00 70.25 93 SER A C 1
ATOM 782 O O . SER A 1 93 ? -1.613 -4.387 1.154 1.00 70.25 93 SER A O 1
ATOM 784 N N . VAL A 1 94 ?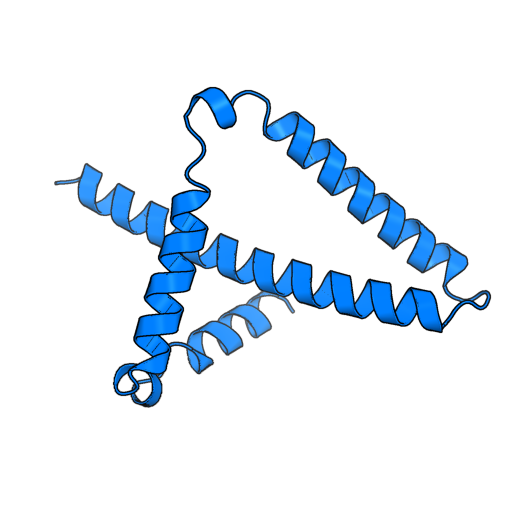 0.474 -3.543 1.062 1.00 73.25 94 VAL A N 1
ATOM 785 C CA . VAL A 1 94 ? 0.640 -3.371 2.512 1.00 73.25 94 VAL A CA 1
ATOM 786 C C . VAL A 1 94 ? -0.249 -2.233 3.023 1.00 73.25 94 VAL A C 1
ATOM 788 O O . VAL A 1 94 ? -0.916 -2.398 4.042 1.00 73.25 94 VAL A O 1
ATOM 791 N N . SER A 1 95 ? -0.335 -1.114 2.300 1.00 73.38 95 SER A N 1
ATOM 792 C CA . SER A 1 95 ? -1.212 0.010 2.654 1.00 73.38 95 SER A CA 1
ATOM 793 C C . SER A 1 95 ? -2.689 -0.3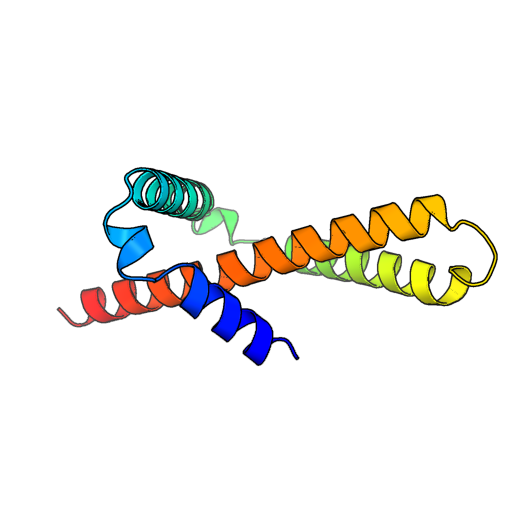90 2.682 1.00 73.38 95 SER A C 1
ATOM 795 O O . SER A 1 95 ? -3.394 -0.050 3.630 1.00 73.38 95 SER A O 1
ATOM 797 N N . ILE A 1 96 ? -3.156 -1.170 1.699 1.00 72.56 96 ILE A N 1
ATOM 798 C CA . ILE A 1 96 ? -4.532 -1.696 1.683 1.00 72.56 96 ILE A CA 1
ATOM 799 C C . ILE A 1 96 ? -4.779 -2.594 2.902 1.00 72.56 96 ILE A C 1
ATOM 801 O O . ILE A 1 96 ? -5.816 -2.474 3.551 1.00 72.56 96 ILE A O 1
ATOM 805 N N . MET A 1 97 ? -3.821 -3.458 3.260 1.00 74.50 97 MET A N 1
ATOM 806 C CA . MET A 1 97 ? -3.931 -4.314 4.448 1.00 74.50 97 MET A CA 1
ATOM 807 C C . MET A 1 97 ? -4.097 -3.495 5.730 1.00 74.50 97 MET A C 1
ATOM 809 O O . MET A 1 97 ? -4.998 -3.766 6.523 1.00 74.50 97 MET A O 1
ATOM 813 N N . LEU A 1 98 ? -3.239 -2.493 5.928 1.00 74.94 98 LEU A N 1
ATOM 814 C CA . LEU A 1 98 ? -3.278 -1.631 7.108 1.00 74.94 98 LEU A CA 1
ATOM 815 C C . LEU A 1 98 ? -4.569 -0.807 7.162 1.00 74.94 98 LEU A C 1
ATOM 817 O O . LEU A 1 98 ? -5.149 -0.674 8.235 1.00 74.94 98 LEU A O 1
ATOM 821 N N . SER A 1 99 ? -5.066 -0.333 6.017 1.00 70.25 99 SER A N 1
ATOM 822 C CA . SER A 1 99 ? -6.341 0.386 5.927 1.00 70.25 99 SER A CA 1
ATOM 823 C C . SER A 1 99 ? -7.535 -0.489 6.330 1.00 70.25 99 SER A C 1
ATOM 825 O O . SER A 1 99 ? -8.386 -0.040 7.096 1.00 70.25 99 SER A O 1
ATOM 827 N N . VAL A 1 100 ? -7.573 -1.760 5.907 1.00 75.50 100 VAL A N 1
ATOM 828 C CA . VAL A 1 100 ? -8.619 -2.711 6.332 1.00 75.50 100 VAL A CA 1
ATOM 829 C C . VAL A 1 100 ? -8.547 -2.981 7.836 1.00 75.50 100 VAL A C 1
ATOM 831 O O . VAL A 1 100 ? -9.578 -2.991 8.504 1.00 75.50 100 VAL A O 1
ATOM 834 N N . ILE A 1 101 ? -7.343 -3.171 8.386 1.00 76.50 101 ILE A N 1
ATOM 835 C CA . ILE A 1 101 ? -7.151 -3.362 9.832 1.00 76.50 101 ILE A CA 1
ATOM 836 C C . ILE A 1 101 ? -7.622 -2.121 10.601 1.00 76.50 101 ILE A C 1
ATOM 838 O O . ILE A 1 101 ? -8.356 -2.255 11.578 1.00 76.50 101 ILE A O 1
ATOM 842 N N . ALA A 1 102 ? -7.251 -0.923 10.145 1.00 75.31 102 ALA A N 1
ATOM 843 C CA . ALA A 1 102 ? -7.687 0.332 10.748 1.00 75.31 102 ALA A CA 1
ATOM 844 C C . ALA A 1 102 ? -9.216 0.469 10.719 1.00 75.31 102 ALA A C 1
ATOM 846 O O . ALA A 1 102 ? -9.820 0.753 11.749 1.00 75.31 102 ALA A O 1
ATOM 847 N N . TRP A 1 103 ? -9.849 0.180 9.577 1.00 79.62 103 TRP A N 1
ATOM 848 C CA . TRP A 1 103 ? -11.305 0.199 9.444 1.00 79.62 103 TRP A CA 1
ATOM 849 C C . TRP A 1 103 ? -11.991 -0.781 10.404 1.00 79.62 103 TRP A C 1
ATOM 851 O O . TRP A 1 103 ? -12.959 -0.405 11.061 1.00 79.62 103 TRP A O 1
ATOM 861 N N . LEU A 1 104 ? -11.469 -2.006 10.551 1.00 78.25 104 LEU A N 1
ATOM 862 C CA . LEU A 1 104 ? -11.993 -2.991 11.506 1.00 78.25 104 LEU A CA 1
ATOM 863 C C . LEU A 1 104 ? -11.890 -2.501 12.955 1.00 78.25 104 LEU A C 1
ATOM 865 O O . LEU A 1 104 ? -12.850 -2.637 13.711 1.00 78.25 104 LEU A O 1
ATOM 869 N N . ILE A 1 105 ? -10.755 -1.912 13.340 1.00 78.75 105 ILE A N 1
ATOM 870 C CA . ILE A 1 105 ? -10.567 -1.346 14.683 1.00 78.75 105 ILE A CA 1
ATOM 871 C C . ILE A 1 105 ? -11.565 -0.206 14.921 1.00 78.75 105 ILE A C 1
ATOM 873 O O . ILE A 1 105 ? -12.249 -0.201 15.943 1.00 78.75 105 ILE A O 1
ATOM 877 N N . SER A 1 106 ? -11.699 0.725 13.972 1.00 72.38 106 SER A N 1
ATOM 878 C CA . SER A 1 106 ? -12.663 1.829 14.059 1.00 72.38 106 SER A CA 1
ATOM 879 C C . SER A 1 106 ? -14.109 1.336 14.135 1.00 72.38 106 SER A C 1
ATOM 881 O O . SER A 1 106 ? -14.892 1.867 14.917 1.00 72.38 106 SER A O 1
ATOM 883 N N . PHE A 1 107 ? -14.460 0.304 13.366 1.00 79.12 107 PHE A N 1
ATOM 884 C CA . PHE A 1 107 ? -15.789 -0.301 13.393 1.00 79.12 107 PHE A CA 1
ATOM 885 C C . PHE A 1 107 ? -16.099 -0.912 14.763 1.00 79.12 107 PHE A C 1
ATOM 887 O O . PHE A 1 107 ? -17.143 -0.612 15.336 1.00 79.12 107 PHE A O 1
ATOM 894 N N . VAL A 1 108 ? -15.177 -1.700 15.329 1.00 86.56 108 VAL A N 1
ATOM 895 C CA . VAL A 1 108 ? -15.346 -2.275 16.673 1.00 86.56 108 VAL A CA 1
ATOM 896 C C . VAL A 1 108 ? -15.505 -1.172 17.717 1.00 86.56 108 VAL A C 1
ATOM 898 O O . VAL A 1 108 ? -16.440 -1.229 18.506 1.00 86.56 108 VAL A O 1
ATOM 901 N N . LEU A 1 109 ? -14.654 -0.142 17.687 1.00 78.81 109 LEU A N 1
ATOM 902 C CA . LEU A 1 109 ? -14.746 0.993 18.610 1.00 78.81 109 LEU A CA 1
ATOM 903 C C . LEU A 1 109 ? -16.048 1.792 18.471 1.00 78.81 109 LEU A C 1
ATOM 905 O O . LEU A 1 109 ? -16.488 2.354 19.458 1.00 78.81 109 LEU A O 1
ATOM 909 N N . SER A 1 110 ? -16.665 1.848 17.286 1.00 79.69 110 SER A N 1
ATOM 910 C CA . SER A 1 110 ? -17.945 2.553 17.084 1.00 79.69 110 SER A CA 1
ATOM 911 C C . SER A 1 110 ? -19.171 1.817 17.634 1.00 79.69 110 SER A C 1
ATOM 913 O O . SER A 1 110 ? -20.232 2.421 17.774 1.00 79.69 110 SER A O 1
ATOM 915 N N . ILE A 1 111 ? -19.047 0.511 17.892 1.00 84.94 111 ILE A N 1
ATOM 916 C CA . ILE A 1 111 ? -20.119 -0.320 18.457 1.00 84.94 111 ILE A CA 1
ATOM 917 C C . ILE A 1 111 ? -20.141 -0.230 19.992 1.00 84.94 111 ILE A C 1
ATOM 919 O O . ILE A 1 111 ? -21.192 -0.466 20.590 1.00 84.94 111 ILE A O 1
ATOM 923 N N . PHE A 1 112 ? -19.002 0.088 20.613 1.00 64.56 112 PHE A N 1
ATOM 924 C CA . PHE A 1 112 ? -18.860 0.312 22.056 1.00 64.56 112 PHE A CA 1
ATOM 925 C C . PHE A 1 112 ? -19.115 1.775 22.428 1.00 64.56 112 PHE A C 1
ATOM 927 O O . PHE A 1 112 ? -19.664 1.988 23.532 1.00 64.56 112 PHE A O 1
#

pLDDT: mean 73.73, std 8.97, range [52.75, 91.56]